Protein AF-A0A2W4T050-F1 (afdb_monomer_lite)

Foldseek 3Di:
DEEEAAACRLVVVQVVCVVPVPDDAFAYEYELYQQAADPPVVPPPQCPPVPVPPDPVVVCVSNDPDQAAPPHPHAYEYEFEFADDDPPPDRDPPVAGHLNRHGLVSRDHHPHQEYDYDHHHSVRLVVDPQNVQQVVVCRVPVYGVVVVVDDDDDDPDPDDD

pLDDT: mean 76.33, std 21.26, range [35.62, 98.38]

Sequence (161 aa):
MHFIGHSLGGIVVHRFLERFPDQPPGRVVFLGTPCVRCRAAQSASRFPLISRMIGRAVAEELLCDRERRWDLDRELGIIAGTQPLGLGRFFAHFEEPSDGTVAVSETRLPGATDHITLPVSHMGMLLAPRVAHETGYFLEHGYFSLHGGRVRPQEPRRAVS

Structure (mmCIF, N/CA/C/O backbone):
data_AF-A0A2W4T050-F1
#
_entry.id   AF-A0A2W4T050-F1
#
loop_
_atom_site.group_PDB
_atom_site.id
_atom_site.type_symbol
_atom_site.label_atom_id
_atom_site.label_alt_id
_atom_site.label_comp_id
_atom_site.label_asym_id
_atom_site.label_entity_id
_atom_site.label_seq_id
_atom_site.pdbx_PDB_ins_code
_atom_site.Cartn_x
_atom_site.Cartn_y
_atom_site.Cartn_z
_atom_site.occupancy
_atom_site.B_iso_or_equiv
_atom_site.auth_seq_id
_atom_site.auth_comp_id
_atom_site.auth_asym_id
_atom_site.auth_atom_id
_atom_site.pdbx_PDB_model_num
ATOM 1 N N . MET A 1 1 ? -15.528 5.158 6.795 1.00 93.44 1 MET A N 1
ATOM 2 C CA . MET A 1 1 ? -14.967 5.684 5.534 1.00 93.44 1 MET A CA 1
ATOM 3 C C . MET A 1 1 ? -13.748 4.860 5.159 1.00 93.44 1 MET A C 1
ATOM 5 O O . MET A 1 1 ? -12.865 4.692 5.990 1.00 93.44 1 MET A O 1
ATOM 9 N N . HIS A 1 2 ? -13.713 4.337 3.936 1.00 97.31 2 HIS A N 1
ATOM 10 C CA . HIS A 1 2 ? -12.587 3.550 3.429 1.00 97.31 2 HIS A CA 1
ATOM 11 C C . HIS A 1 2 ? -11.685 4.408 2.545 1.00 97.31 2 HIS A C 1
ATOM 13 O O . HIS A 1 2 ? -12.178 5.305 1.863 1.00 97.31 2 HIS A O 1
ATOM 19 N N . PHE A 1 3 ? -10.387 4.109 2.535 1.00 97.75 3 PHE A N 1
ATOM 20 C CA . PHE A 1 3 ? -9.424 4.775 1.660 1.00 97.75 3 PHE A CA 1
ATOM 21 C C . PHE A 1 3 ? -8.732 3.755 0.771 1.00 97.75 3 PHE A C 1
ATOM 23 O O . PHE A 1 3 ? -8.296 2.705 1.238 1.00 97.75 3 PHE A O 1
ATOM 30 N N . ILE A 1 4 ? -8.601 4.088 -0.507 1.00 97.81 4 ILE A N 1
ATOM 31 C CA . ILE A 1 4 ? -7.837 3.295 -1.462 1.00 97.81 4 ILE A CA 1
ATOM 32 C C . ILE A 1 4 ? -6.797 4.227 -2.067 1.00 97.81 4 ILE A C 1
ATOM 34 O O . ILE A 1 4 ? -7.138 5.256 -2.648 1.00 97.81 4 ILE A O 1
ATOM 38 N N . GLY A 1 5 ? -5.527 3.888 -1.881 1.00 95.75 5 GLY A N 1
ATOM 39 C CA . GLY A 1 5 ? -4.403 4.657 -2.390 1.00 95.75 5 GLY A CA 1
ATOM 40 C C . GLY A 1 5 ? -3.643 3.851 -3.427 1.00 95.75 5 GLY A C 1
ATOM 41 O O . GLY A 1 5 ? -3.021 2.850 -3.088 1.00 95.75 5 GLY A O 1
ATOM 42 N N . HIS A 1 6 ? -3.676 4.287 -4.683 1.00 94.38 6 HIS A N 1
ATOM 43 C CA . HIS A 1 6 ? -2.844 3.712 -5.737 1.00 94.38 6 HIS A CA 1
ATOM 44 C C . HIS A 1 6 ? -1.546 4.499 -5.877 1.00 94.38 6 HIS A C 1
ATOM 46 O O . HIS A 1 6 ? -1.572 5.734 -5.882 1.00 94.38 6 HIS A O 1
ATOM 52 N N . SER A 1 7 ? -0.420 3.789 -5.989 1.00 87.38 7 SER A N 1
ATOM 53 C CA . SER A 1 7 ? 0.901 4.393 -6.137 1.00 87.38 7 SER A CA 1
ATOM 54 C C . SER A 1 7 ? 1.130 5.451 -5.046 1.00 87.38 7 SER A C 1
ATOM 56 O O . SER A 1 7 ? 0.950 5.206 -3.856 1.00 87.38 7 SER A O 1
ATOM 58 N N . LEU A 1 8 ? 1.457 6.677 -5.428 1.00 85.75 8 LEU A N 1
ATOM 59 C CA . LEU A 1 8 ? 1.659 7.800 -4.514 1.00 85.75 8 LEU A CA 1
ATOM 60 C C . LEU A 1 8 ? 0.411 8.225 -3.742 1.00 85.75 8 LEU A C 1
ATOM 62 O O . LEU A 1 8 ? 0.536 8.808 -2.665 1.00 85.75 8 LEU A O 1
ATOM 66 N N . GLY A 1 9 ? -0.782 7.905 -4.244 1.00 87.38 9 GLY A N 1
ATOM 67 C CA . GLY A 1 9 ? -2.032 8.134 -3.528 1.00 87.38 9 GLY A CA 1
ATOM 68 C C . GLY A 1 9 ? -2.043 7.445 -2.163 1.00 87.38 9 GLY A C 1
ATOM 69 O O . GLY A 1 9 ? -2.593 7.997 -1.215 1.00 87.38 9 GLY A O 1
ATOM 70 N N . GLY A 1 10 ? -1.364 6.300 -2.012 1.00 90.75 10 GLY A N 1
ATOM 71 C CA . GLY A 1 10 ? -1.208 5.653 -0.708 1.00 90.75 10 GLY A CA 1
ATOM 72 C C . GLY A 1 10 ? -0.383 6.476 0.281 1.00 90.75 10 GLY A C 1
ATOM 73 O O . GLY A 1 10 ? -0.743 6.575 1.451 1.00 90.75 10 GLY A O 1
ATOM 74 N N . ILE A 1 11 ? 0.665 7.159 -0.185 1.00 86.12 11 ILE A N 1
ATOM 75 C CA . ILE A 1 11 ? 1.461 8.062 0.660 1.00 86.12 11 ILE A CA 1
ATOM 76 C C . ILE A 1 11 ? 0.637 9.281 1.076 1.00 86.12 11 ILE A C 1
ATOM 78 O O . ILE A 1 11 ? 0.670 9.670 2.242 1.00 86.12 11 ILE A O 1
ATOM 82 N N . VAL A 1 12 ? -0.146 9.847 0.154 1.00 87.00 12 VAL A N 1
ATOM 83 C CA . VAL A 1 12 ? -1.058 10.960 0.459 1.00 87.00 12 VAL A CA 1
ATOM 84 C C . VAL A 1 12 ? -2.093 10.545 1.505 1.00 87.00 12 VAL A C 1
ATOM 86 O O . VAL A 1 12 ? -2.275 11.260 2.487 1.00 87.00 12 VAL A O 1
ATOM 89 N N . VAL A 1 13 ? -2.718 9.373 1.345 1.00 92.62 13 VAL A N 1
ATOM 90 C CA . VAL A 1 13 ? -3.664 8.813 2.324 1.00 92.62 13 VAL A CA 1
ATOM 91 C C . VAL A 1 13 ? -2.993 8.602 3.679 1.00 92.62 13 VAL A C 1
ATOM 93 O O . VAL A 1 13 ? -3.564 8.984 4.696 1.00 92.62 13 VAL A O 1
ATOM 96 N N . HIS A 1 14 ? -1.780 8.045 3.707 1.00 90.62 14 HIS A N 1
ATOM 97 C CA . HIS A 1 14 ? -1.048 7.840 4.954 1.00 90.62 14 HIS A CA 1
ATOM 98 C C . HIS A 1 14 ? -0.838 9.169 5.695 1.00 90.62 14 HIS A C 1
ATOM 100 O O . HIS A 1 14 ? -1.233 9.291 6.851 1.00 90.62 14 HIS A O 1
ATOM 106 N N . ARG A 1 15 ? -0.329 10.204 5.009 1.00 86.94 15 ARG A N 1
ATOM 107 C CA . ARG A 1 15 ? -0.106 11.532 5.612 1.00 86.94 15 ARG A CA 1
ATOM 108 C C . ARG A 1 15 ? -1.386 12.241 6.012 1.00 86.94 15 ARG A C 1
ATOM 110 O O . ARG A 1 15 ? -1.405 12.949 7.016 1.00 86.94 15 ARG A O 1
ATOM 117 N N . PHE A 1 16 ? -2.443 12.073 5.229 1.00 91.44 16 PHE A N 1
ATOM 118 C CA . PHE A 1 16 ? -3.753 12.603 5.569 1.00 91.44 16 PHE A CA 1
ATOM 119 C C . PHE A 1 16 ? -4.245 12.015 6.896 1.00 91.44 16 PHE A C 1
ATOM 121 O O . PHE A 1 16 ? -4.643 12.765 7.781 1.00 91.44 16 PHE A O 1
ATOM 128 N N . LEU A 1 17 ? -4.143 10.697 7.069 1.00 92.81 17 LEU A N 1
ATOM 129 C CA . LEU A 1 17 ? -4.591 10.021 8.285 1.00 92.81 17 LEU A CA 1
ATOM 130 C C . LEU A 1 17 ? -3.687 10.290 9.495 1.00 92.81 17 LEU A C 1
ATOM 132 O O . LEU A 1 17 ? -4.199 10.410 10.601 1.00 92.81 17 LEU A O 1
ATOM 136 N N . GLU A 1 18 ? -2.375 10.453 9.299 1.00 89.56 18 GLU A N 1
ATOM 137 C CA . GLU A 1 18 ? -1.465 10.904 10.365 1.00 89.56 18 GLU A CA 1
ATOM 138 C C . GLU A 1 18 ? -1.806 12.320 10.852 1.00 89.56 18 GLU A C 1
ATOM 140 O O . GLU A 1 18 ? -1.738 12.609 12.044 1.00 89.56 18 GLU A O 1
ATOM 145 N N . ARG A 1 19 ? -2.151 13.228 9.929 1.00 90.75 19 ARG A N 1
ATOM 146 C CA . ARG A 1 19 ? -2.431 14.634 10.256 1.00 90.75 19 ARG A CA 1
ATOM 147 C C . ARG A 1 19 ? -3.835 14.849 10.814 1.00 90.75 19 ARG A C 1
ATOM 149 O O . ARG A 1 19 ? -4.035 15.777 11.592 1.00 90.75 19 ARG A O 1
ATOM 156 N N . PHE A 1 20 ? -4.793 14.028 10.401 1.00 92.44 20 PHE A N 1
ATOM 157 C CA . PHE A 1 20 ? -6.196 14.149 10.782 1.00 92.44 20 PHE A CA 1
ATOM 158 C C . PHE A 1 20 ? -6.704 12.822 11.364 1.00 92.44 20 PHE A C 1
ATOM 160 O O . PHE A 1 20 ? -7.501 12.150 10.709 1.00 92.44 20 PHE A O 1
ATOM 167 N N . PRO A 1 21 ? -6.264 12.430 12.575 1.00 88.81 21 PRO A N 1
ATOM 168 C CA . PRO A 1 21 ? -6.546 11.107 13.142 1.00 88.81 21 PRO A CA 1
ATOM 169 C C . PRO A 1 21 ? -8.042 10.836 13.372 1.00 88.81 21 PRO A C 1
ATOM 171 O O . PRO A 1 21 ? -8.473 9.690 13.269 1.00 88.81 21 PRO A O 1
ATOM 174 N N . ASP A 1 22 ? -8.852 11.879 13.576 1.00 91.94 22 ASP A N 1
ATOM 175 C CA . ASP A 1 22 ? -10.291 11.784 13.870 1.00 91.94 22 ASP A CA 1
ATOM 176 C C . ASP A 1 22 ? -11.174 11.486 12.635 1.00 91.94 22 ASP A C 1
ATOM 178 O O . ASP A 1 22 ? -12.330 11.909 12.552 1.00 91.94 22 ASP A O 1
ATOM 182 N N . GLN A 1 23 ? -10.651 10.771 11.633 1.00 94.38 23 GLN A N 1
ATOM 183 C CA . GLN A 1 23 ? -11.469 10.332 10.500 1.00 94.38 23 GLN A CA 1
ATOM 184 C C . GLN A 1 23 ? -12.466 9.245 10.920 1.00 94.38 23 GLN A C 1
ATOM 186 O O . GLN A 1 23 ? -12.126 8.385 11.736 1.00 94.38 23 GLN A O 1
ATOM 191 N N . PRO A 1 24 ? -13.654 9.174 10.283 1.00 94.12 24 PRO A N 1
ATOM 192 C CA . PRO A 1 24 ? -14.592 8.084 10.513 1.00 94.12 24 PRO A CA 1
ATOM 193 C C . PRO A 1 24 ? -13.921 6.706 10.381 1.00 94.12 24 PRO A C 1
ATOM 195 O O . PRO A 1 24 ? -13.051 6.526 9.510 1.00 94.12 24 PRO A O 1
ATOM 198 N N . PRO A 1 25 ? -14.350 5.711 11.179 1.00 92.50 25 PRO A N 1
ATOM 199 C CA . PRO A 1 25 ? -13.739 4.389 11.187 1.00 92.50 25 PRO A CA 1
ATOM 200 C C . PRO A 1 25 ? -13.834 3.727 9.812 1.00 92.50 25 PRO A C 1
ATOM 202 O O . PRO A 1 25 ? -14.770 3.969 9.041 1.00 92.50 25 PRO A O 1
ATOM 205 N N . GLY A 1 26 ? -12.853 2.894 9.490 1.00 95.19 26 GLY A N 1
ATOM 206 C CA . GLY A 1 26 ? -12.799 2.144 8.244 1.00 95.19 26 GLY A CA 1
ATOM 207 C C . GLY A 1 26 ? -11.389 1.673 7.918 1.00 95.19 26 GLY A C 1
ATOM 208 O O . GLY A 1 26 ? -10.444 1.909 8.667 1.00 95.19 26 GLY A O 1
ATOM 209 N N . ARG A 1 27 ? -11.275 0.992 6.782 1.00 97.75 27 ARG A N 1
ATOM 210 C CA . ARG A 1 27 ? -10.060 0.291 6.349 1.00 97.75 27 ARG A CA 1
ATOM 211 C C . ARG A 1 27 ? -9.365 0.990 5.196 1.00 97.75 27 ARG A C 1
ATOM 213 O O . ARG A 1 27 ? -9.999 1.731 4.439 1.00 97.75 27 ARG A O 1
ATOM 220 N N . VAL A 1 28 ? -8.072 0.724 5.065 1.00 98.25 28 VAL A N 1
ATOM 221 C CA . VAL A 1 28 ? -7.220 1.302 4.028 1.00 98.25 28 VAL A CA 1
ATOM 222 C C . VAL A 1 28 ? -6.646 0.197 3.157 1.00 98.25 28 VAL A C 1
ATOM 224 O O . VAL A 1 28 ? -6.217 -0.834 3.665 1.00 98.25 28 VAL A O 1
ATOM 227 N N . VAL A 1 29 ? -6.628 0.417 1.843 1.00 98.38 29 VAL A N 1
ATOM 228 C CA . VAL A 1 29 ? -5.948 -0.467 0.894 1.00 98.38 29 VAL A CA 1
ATOM 229 C C . VAL A 1 29 ? -4.956 0.329 0.058 1.00 98.38 29 VAL A C 1
ATOM 231 O O . VAL A 1 29 ? -5.303 1.348 -0.540 1.00 98.38 29 VAL A O 1
ATOM 234 N N . PHE A 1 30 ? -3.718 -0.149 -0.003 1.00 97.62 30 PHE A N 1
ATOM 235 C CA . PHE A 1 30 ? -2.673 0.374 -0.875 1.00 97.62 30 PHE A CA 1
ATOM 236 C C . PHE A 1 30 ? -2.453 -0.539 -2.076 1.00 97.62 30 PHE A C 1
ATOM 238 O O . PHE A 1 30 ? -2.314 -1.750 -1.927 1.00 97.62 30 PHE A O 1
ATOM 245 N N . LEU A 1 31 ? -2.393 0.059 -3.265 1.00 97.00 31 LEU A N 1
ATOM 246 C CA . LEU A 1 31 ? -2.199 -0.629 -4.539 1.00 97.00 31 LEU A CA 1
ATOM 247 C C . LEU A 1 31 ? -0.876 -0.168 -5.152 1.00 97.00 31 LEU A C 1
ATOM 249 O O . LEU A 1 31 ? -0.788 0.953 -5.654 1.00 97.00 31 LEU A O 1
ATOM 253 N N . GLY A 1 32 ? 0.163 -1.000 -5.073 1.00 89.19 32 GLY A N 1
ATOM 254 C CA . GLY A 1 32 ? 1.485 -0.668 -5.621 1.00 89.19 32 GLY A CA 1
ATOM 255 C C . GLY A 1 32 ? 2.104 0.600 -5.017 1.00 89.19 32 GLY A C 1
ATOM 256 O O . GLY A 1 32 ? 2.845 1.308 -5.691 1.00 89.19 32 GLY A O 1
ATOM 257 N N . THR A 1 33 ? 1.766 0.940 -3.771 1.00 89.56 33 THR A N 1
ATOM 258 C CA . THR A 1 33 ? 2.298 2.128 -3.087 1.00 89.56 33 THR A CA 1
ATOM 259 C C . THR A 1 33 ? 3.753 1.892 -2.671 1.00 89.56 33 THR A C 1
ATOM 261 O O . THR A 1 33 ? 4.012 0.901 -1.992 1.00 89.56 33 THR A O 1
ATOM 264 N N . PRO A 1 34 ? 4.705 2.787 -2.996 1.00 84.06 34 PRO A N 1
ATOM 265 C CA . PRO A 1 34 ? 6.092 2.679 -2.535 1.00 84.06 34 PRO A CA 1
ATOM 266 C C . PRO A 1 34 ? 6.215 3.105 -1.057 1.00 84.06 34 PRO A C 1
ATOM 268 O O . PRO A 1 34 ? 6.498 4.260 -0.728 1.00 84.06 34 PRO A O 1
ATOM 271 N N . CYS A 1 35 ? 5.942 2.165 -0.155 1.00 75.56 35 CYS A N 1
ATOM 272 C CA . CYS A 1 35 ? 5.847 2.351 1.290 1.00 75.56 35 CYS A CA 1
ATOM 273 C C . CYS A 1 35 ? 7.204 2.425 1.996 1.00 75.56 35 CYS A C 1
ATOM 275 O O . CYS A 1 35 ? 7.429 3.348 2.785 1.00 75.56 35 CYS A O 1
ATOM 277 N N . VAL A 1 36 ? 8.110 1.489 1.713 1.00 65.44 36 VAL A N 1
ATOM 278 C CA . VAL A 1 36 ? 9.466 1.488 2.266 1.00 65.44 36 VAL A CA 1
ATOM 279 C C . VAL A 1 36 ? 10.347 2.437 1.472 1.00 65.44 36 VAL A C 1
ATOM 281 O O . VAL A 1 36 ? 10.180 2.681 0.279 1.00 65.44 36 VAL A O 1
ATOM 284 N N . ARG A 1 37 ? 11.280 3.022 2.211 1.00 57.53 37 ARG A N 1
ATOM 285 C CA . ARG A 1 37 ? 12.347 3.878 1.734 1.00 57.53 37 ARG A CA 1
ATOM 286 C C . ARG A 1 37 ? 12.914 3.419 0.387 1.00 57.53 37 ARG A C 1
ATOM 288 O O . ARG A 1 37 ? 13.419 2.311 0.236 1.00 57.53 37 ARG A O 1
ATOM 295 N N . CYS A 1 38 ? 12.922 4.356 -0.550 1.00 45.84 38 CYS A N 1
ATOM 296 C CA . CYS A 1 38 ? 13.695 4.285 -1.771 1.00 45.84 38 CYS A CA 1
ATOM 297 C C . CYS A 1 38 ? 15.185 4.220 -1.376 1.00 45.84 38 CYS A C 1
ATOM 299 O O . CYS A 1 38 ? 15.762 5.226 -0.960 1.00 45.84 38 CYS A O 1
ATOM 301 N N . ARG A 1 39 ? 15.859 3.066 -1.511 1.00 41.09 39 ARG A N 1
ATOM 302 C CA . ARG A 1 39 ? 17.344 3.016 -1.452 1.00 41.09 39 ARG A CA 1
ATOM 303 C C . ARG A 1 39 ? 17.987 3.940 -2.509 1.00 41.09 39 ARG A C 1
ATOM 305 O O . ARG A 1 39 ? 19.169 4.261 -2.440 1.00 41.09 39 ARG A O 1
ATOM 312 N N . ALA A 1 40 ? 17.184 4.434 -3.451 1.00 39.31 40 ALA A N 1
ATOM 313 C CA . ALA A 1 40 ? 17.516 5.351 -4.524 1.00 39.31 40 ALA A CA 1
ATOM 314 C C . ALA A 1 40 ? 17.332 6.859 -4.205 1.00 39.31 40 ALA A C 1
ATOM 316 O O . ALA A 1 40 ? 17.082 7.642 -5.114 1.00 39.31 40 ALA A O 1
ATOM 317 N N . ALA A 1 41 ? 17.667 7.317 -2.992 1.00 40.81 41 ALA A N 1
ATOM 318 C CA . ALA A 1 41 ? 18.443 8.570 -2.906 1.00 40.81 41 ALA A CA 1
ATOM 319 C C . ALA A 1 41 ? 19.840 8.411 -3.566 1.00 40.81 41 ALA A C 1
ATOM 321 O O . ALA A 1 41 ? 20.494 9.397 -3.884 1.00 40.81 41 ALA A O 1
ATOM 322 N N . GLN A 1 42 ? 20.262 7.174 -3.875 1.00 45.03 42 GLN A N 1
ATOM 323 C CA . GLN A 1 42 ? 21.370 6.877 -4.795 1.00 45.03 42 GLN A CA 1
ATOM 324 C C . GLN A 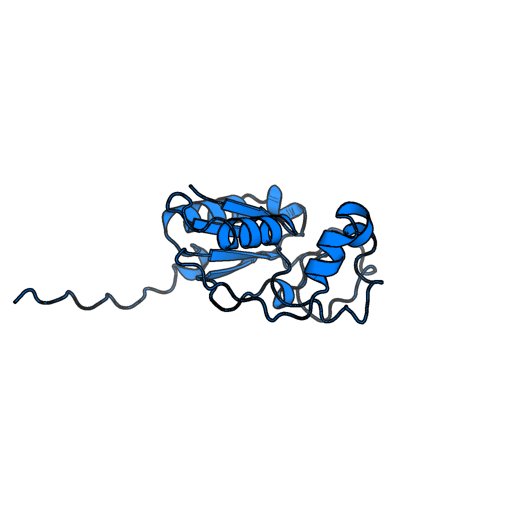1 42 ? 20.978 6.836 -6.289 1.00 45.03 42 GLN A C 1
ATOM 326 O O . GLN A 1 42 ? 21.853 6.729 -7.142 1.00 45.03 42 GLN A O 1
ATOM 331 N N . SER A 1 43 ? 19.691 6.917 -6.653 1.00 40.16 43 SER A N 1
ATOM 332 C CA . SER A 1 43 ? 19.242 6.827 -8.051 1.00 40.16 43 SER A CA 1
ATOM 333 C C . SER A 1 43 ? 17.987 7.675 -8.276 1.00 40.16 43 SER A C 1
ATOM 335 O O . SER A 1 43 ? 16.948 7.190 -8.717 1.00 40.16 43 SER A O 1
ATOM 337 N N . ALA A 1 44 ? 18.111 8.991 -8.082 1.00 42.94 44 ALA A N 1
ATOM 338 C CA . ALA A 1 44 ? 17.180 9.974 -8.656 1.00 42.94 44 ALA A CA 1
ATOM 339 C C . ALA A 1 44 ? 16.990 9.800 -10.191 1.00 42.94 44 ALA A C 1
ATOM 341 O O . ALA A 1 44 ? 16.094 10.388 -10.789 1.00 42.94 44 ALA A O 1
ATOM 342 N N . SER A 1 45 ? 17.805 8.943 -10.819 1.00 44.84 45 SER A N 1
ATOM 343 C CA . SER A 1 45 ? 17.712 8.444 -12.190 1.00 44.84 45 SER A CA 1
ATOM 344 C C . SER A 1 45 ? 16.685 7.325 -12.449 1.00 44.84 45 SER A C 1
ATOM 346 O O . SER A 1 45 ? 16.412 7.067 -13.618 1.00 44.84 45 SER A O 1
ATOM 348 N N . ARG A 1 46 ? 16.096 6.657 -11.441 1.00 45.44 46 ARG A N 1
ATOM 349 C CA . ARG A 1 46 ? 15.170 5.517 -11.668 1.00 45.44 46 ARG A CA 1
ATOM 350 C C . ARG A 1 46 ? 13.702 5.894 -11.861 1.00 45.44 46 ARG A C 1
ATOM 352 O O . ARG A 1 46 ? 12.974 5.129 -12.482 1.00 45.44 46 ARG A O 1
ATOM 359 N N . PHE A 1 47 ? 13.276 7.080 -11.421 1.00 52.50 47 PHE A N 1
ATOM 360 C CA . PHE A 1 47 ? 11.893 7.536 -11.603 1.00 52.50 47 PHE A CA 1
ATOM 361 C C . PHE A 1 47 ? 11.765 8.988 -12.098 1.00 52.50 47 PHE A C 1
ATOM 363 O O . PHE A 1 47 ? 11.094 9.810 -11.468 1.00 52.50 47 PHE A O 1
ATOM 370 N N . PRO A 1 48 ? 12.366 9.338 -13.250 1.00 48.50 48 PRO A N 1
ATOM 371 C CA . PRO A 1 48 ? 12.287 10.692 -13.801 1.00 48.50 48 PRO A CA 1
ATOM 372 C C . PRO A 1 48 ? 10.847 11.148 -14.091 1.00 48.50 48 PRO A C 1
ATOM 374 O O . PRO A 1 48 ? 10.562 12.342 -14.024 1.00 48.50 48 PRO A O 1
ATOM 377 N N . LEU A 1 49 ? 9.922 10.219 -14.360 1.00 46.78 49 LEU A N 1
ATOM 378 C CA . LEU A 1 49 ? 8.508 10.536 -14.582 1.00 46.78 49 LEU A CA 1
ATOM 379 C C . LEU A 1 49 ? 7.793 10.943 -13.278 1.00 46.78 49 LEU A C 1
ATOM 381 O O . LEU A 1 49 ? 7.087 11.944 -13.252 1.00 46.78 49 LEU A O 1
ATOM 385 N N . ILE A 1 50 ? 8.056 10.228 -12.180 1.00 50.91 50 ILE A N 1
ATOM 386 C CA . ILE A 1 50 ? 7.520 10.484 -10.829 1.00 50.91 50 ILE A CA 1
ATOM 387 C C . ILE A 1 50 ? 8.032 11.839 -10.326 1.00 50.91 50 ILE A C 1
ATOM 389 O O . ILE A 1 50 ? 7.235 12.728 -10.045 1.00 50.91 50 ILE A O 1
ATOM 393 N N . SER A 1 51 ? 9.346 12.086 -10.346 1.00 52.03 51 SER A N 1
ATOM 394 C CA . SER A 1 51 ? 9.913 13.383 -9.929 1.00 52.03 51 SER A CA 1
ATOM 395 C C . SER A 1 51 ? 9.369 14.577 -10.726 1.00 52.03 51 SER A C 1
ATOM 397 O O . SER A 1 51 ? 9.285 15.687 -10.203 1.00 52.03 51 SER A O 1
ATOM 399 N N . ARG A 1 52 ? 8.973 14.362 -11.988 1.00 49.50 52 ARG A N 1
ATOM 400 C CA . ARG A 1 52 ? 8.413 15.403 -12.860 1.00 49.50 52 ARG A CA 1
ATOM 401 C C . ARG A 1 52 ? 6.909 15.629 -12.654 1.00 49.50 52 ARG A C 1
ATOM 403 O O . ARG A 1 52 ? 6.432 16.710 -12.982 1.00 49.50 52 ARG A 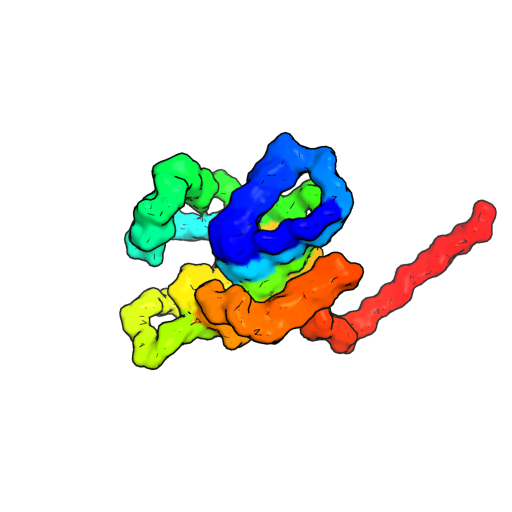O 1
ATOM 410 N N . MET A 1 53 ? 6.174 14.660 -12.102 1.00 48.00 53 MET A N 1
ATOM 411 C CA . MET A 1 53 ? 4.716 14.741 -11.918 1.00 48.00 53 MET A CA 1
ATOM 412 C C . MET A 1 53 ? 4.273 15.280 -10.550 1.00 48.00 53 MET A C 1
ATOM 414 O O . MET A 1 53 ? 3.169 15.803 -10.451 1.00 48.00 53 MET A O 1
ATOM 418 N N . ILE A 1 54 ? 5.092 15.173 -9.499 1.00 59.56 54 ILE A N 1
ATOM 419 C CA . ILE A 1 54 ? 4.603 15.322 -8.109 1.00 59.56 54 ILE A CA 1
ATOM 420 C C . ILE A 1 54 ? 5.113 16.599 -7.424 1.00 59.56 54 ILE A C 1
ATOM 422 O O . ILE A 1 54 ? 4.720 16.925 -6.306 1.00 59.56 54 ILE A O 1
ATOM 426 N N . GLY A 1 55 ? 5.971 17.361 -8.105 1.00 52.91 55 GLY A N 1
ATOM 427 C CA . GLY A 1 55 ? 6.591 18.560 -7.550 1.00 52.91 55 GLY A CA 1
ATOM 428 C C . GLY A 1 55 ? 7.673 18.250 -6.508 1.00 52.91 55 GLY A C 1
ATOM 429 O O . GLY A 1 55 ? 7.738 17.165 -5.927 1.00 52.91 55 GLY A O 1
ATOM 430 N N . ARG A 1 56 ? 8.563 19.224 -6.278 1.00 56.59 56 ARG A N 1
ATOM 431 C CA . ARG A 1 56 ? 9.751 19.050 -5.421 1.00 56.59 56 ARG A CA 1
ATOM 432 C C . ARG A 1 56 ? 9.418 18.643 -3.985 1.00 56.59 56 ARG A C 1
ATOM 434 O O . ARG A 1 56 ? 10.103 17.787 -3.449 1.00 56.59 56 ARG A O 1
ATOM 441 N N . ALA A 1 57 ? 8.347 19.178 -3.404 1.00 57.25 57 ALA A N 1
ATOM 442 C CA . ALA A 1 57 ? 7.986 18.914 -2.011 1.00 57.25 57 ALA A CA 1
ATOM 443 C C . ALA A 1 57 ? 7.605 17.445 -1.751 1.00 57.25 57 ALA A C 1
ATOM 445 O O . ALA A 1 57 ? 7.992 16.869 -0.741 1.00 57.25 57 ALA A O 1
ATOM 446 N N . VAL A 1 58 ? 6.882 16.803 -2.676 1.00 58.69 58 VAL A N 1
ATOM 447 C CA . VAL A 1 58 ? 6.522 15.386 -2.516 1.00 58.69 58 VAL A CA 1
ATOM 448 C C . VAL A 1 58 ? 7.700 14.484 -2.862 1.00 58.69 58 VAL A C 1
ATOM 450 O O . VAL A 1 58 ? 7.885 13.455 -2.220 1.00 58.69 58 VAL A O 1
ATOM 453 N N . ALA A 1 59 ? 8.536 14.886 -3.823 1.00 59.59 59 ALA A N 1
ATOM 454 C CA . ALA A 1 59 ? 9.803 14.209 -4.073 1.00 59.59 59 ALA A CA 1
ATOM 455 C C . ALA A 1 59 ? 10.696 14.232 -2.819 1.00 59.59 59 ALA A C 1
ATOM 457 O O . ALA A 1 59 ? 11.181 13.184 -2.416 1.00 59.59 59 ALA A O 1
ATOM 458 N N . GLU A 1 60 ? 10.851 15.377 -2.152 1.00 59.41 60 GLU A N 1
ATOM 459 C CA . GLU A 1 60 ? 11.610 15.508 -0.900 1.00 59.41 60 GLU A CA 1
ATOM 460 C C . GLU A 1 60 ? 11.034 14.639 0.230 1.00 59.41 6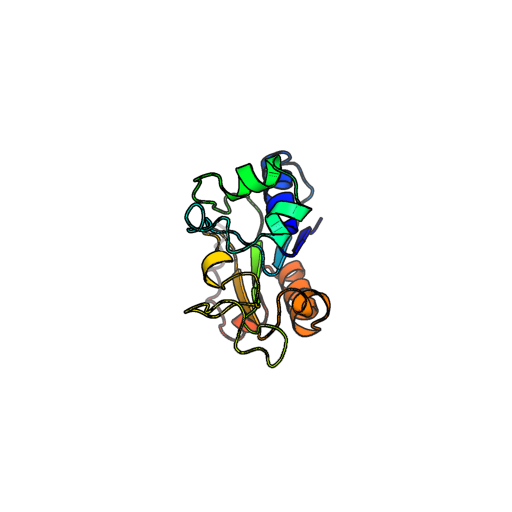0 GLU A C 1
ATOM 462 O O . GLU A 1 60 ? 11.790 13.970 0.929 1.00 59.41 60 GLU A O 1
ATOM 467 N N . GLU A 1 61 ? 9.708 14.542 0.357 1.00 58.81 61 GLU A N 1
ATOM 468 C CA . GLU A 1 61 ? 9.060 13.684 1.361 1.00 58.81 61 GLU A CA 1
ATOM 469 C C . GLU A 1 61 ? 9.219 12.177 1.062 1.00 58.81 61 GLU A C 1
ATOM 471 O O . GLU A 1 61 ? 9.341 11.344 1.968 1.00 58.81 61 GLU A O 1
ATOM 476 N N . LEU A 1 62 ? 9.229 11.797 -0.220 1.00 57.28 62 LEU A N 1
ATOM 477 C CA . LEU A 1 62 ? 9.511 10.426 -0.663 1.00 57.28 62 LEU A CA 1
ATOM 478 C C . LEU A 1 62 ? 10.989 10.062 -0.482 1.00 57.28 62 LEU A C 1
ATOM 480 O O . LEU A 1 62 ? 11.287 8.901 -0.196 1.00 57.28 62 LEU A O 1
ATOM 484 N N . LEU A 1 63 ? 11.878 11.047 -0.642 1.00 53.84 63 LEU A N 1
ATOM 485 C CA . LEU A 1 63 ? 13.329 10.955 -0.471 1.00 53.84 63 LEU A CA 1
ATOM 486 C C . LEU A 1 63 ? 13.769 11.083 0.994 1.00 53.84 63 LEU A C 1
ATOM 488 O O . LEU A 1 63 ? 14.926 10.794 1.304 1.00 53.84 63 LEU A O 1
ATOM 492 N N . CYS A 1 64 ? 12.871 11.501 1.890 1.00 51.19 64 CYS A N 1
ATOM 493 C CA . CYS A 1 64 ? 13.173 11.654 3.303 1.00 51.19 64 CYS A CA 1
ATOM 494 C C . CYS A 1 64 ? 13.522 10.291 3.917 1.00 51.19 64 CYS A C 1
ATOM 496 O O . CYS A 1 64 ? 12.780 9.310 3.803 1.00 51.19 64 CYS A O 1
ATOM 498 N N . ASP A 1 65 ? 14.681 10.247 4.570 1.00 51.81 65 ASP A N 1
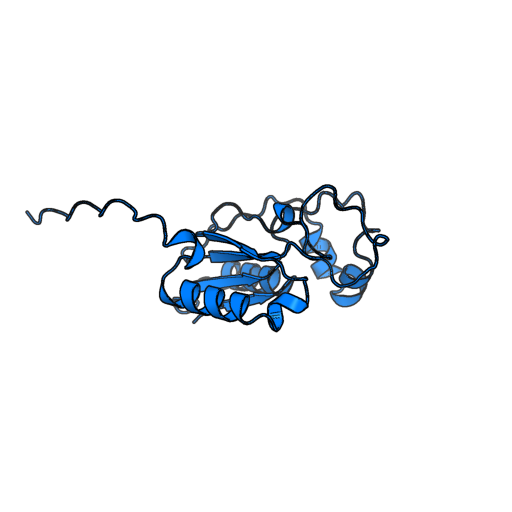ATOM 499 C CA . ASP A 1 65 ? 15.192 9.114 5.328 1.00 51.81 65 ASP A CA 1
ATOM 500 C C . ASP A 1 65 ? 14.345 8.890 6.588 1.00 51.81 65 ASP A C 1
ATOM 502 O O . ASP A 1 65 ? 14.715 9.289 7.692 1.00 51.81 65 ASP A O 1
ATOM 506 N N . ARG A 1 66 ? 13.169 8.285 6.428 1.00 55.78 66 ARG A N 1
ATOM 507 C CA . ARG A 1 66 ? 12.396 7.768 7.555 1.00 55.78 66 ARG A CA 1
ATOM 508 C C . ARG A 1 66 ? 11.943 6.359 7.240 1.00 55.78 66 ARG A C 1
ATOM 510 O O . ARG A 1 66 ? 11.361 6.093 6.186 1.00 55.78 66 ARG A O 1
ATOM 517 N N . GLU A 1 67 ? 12.221 5.454 8.167 1.00 63.84 67 GLU A N 1
ATOM 518 C CA . GLU A 1 67 ? 11.592 4.144 8.189 1.00 63.84 67 GLU A CA 1
ATOM 519 C C . GLU A 1 67 ? 10.092 4.366 8.399 1.00 63.84 67 GLU A C 1
ATOM 521 O O . GLU A 1 67 ? 9.647 4.784 9.467 1.00 63.84 67 GLU A O 1
ATOM 526 N N . ARG A 1 68 ? 9.314 4.210 7.323 1.00 74.56 68 ARG A N 1
ATOM 527 C CA . ARG A 1 68 ? 7.860 4.331 7.392 1.00 74.56 68 ARG A CA 1
ATOM 528 C C . ARG A 1 68 ? 7.306 3.055 8.008 1.00 74.56 68 ARG A C 1
ATOM 530 O O . ARG A 1 68 ? 7.686 1.956 7.609 1.00 74.56 68 ARG A O 1
ATOM 537 N N . ARG A 1 69 ? 6.372 3.222 8.935 1.00 86.69 69 ARG A N 1
ATOM 538 C CA . ARG A 1 69 ? 5.600 2.158 9.566 1.00 86.69 69 ARG A CA 1
ATOM 539 C C . ARG A 1 69 ? 4.135 2.577 9.594 1.00 86.69 69 ARG A C 1
ATOM 541 O O . ARG A 1 69 ? 3.832 3.765 9.603 1.00 86.69 69 ARG A O 1
ATOM 548 N N . TRP A 1 70 ? 3.244 1.601 9.550 1.00 91.69 70 TRP A N 1
ATOM 549 C CA . TRP A 1 70 ? 1.830 1.801 9.801 1.00 91.69 70 TRP A CA 1
ATOM 550 C C . TRP A 1 70 ? 1.555 1.657 11.299 1.00 91.69 70 TRP A C 1
ATOM 552 O O . TRP A 1 70 ? 1.523 0.543 11.819 1.00 91.69 70 TRP A O 1
ATOM 562 N N . ASP A 1 71 ? 1.379 2.789 11.978 1.00 90.81 71 ASP A N 1
ATOM 563 C CA . ASP A 1 71 ? 1.103 2.865 13.424 1.00 90.81 71 ASP A CA 1
ATOM 564 C C . ASP A 1 71 ? -0.282 3.464 13.724 1.00 90.81 71 ASP A C 1
ATOM 566 O O . ASP A 1 71 ? -0.559 3.923 14.830 1.00 90.81 71 ASP A O 1
ATOM 570 N N . LEU A 1 72 ? -1.165 3.477 12.723 1.00 90.88 72 LEU A N 1
ATOM 571 C CA . LEU A 1 72 ? -2.530 3.971 12.859 1.00 90.88 72 LEU A CA 1
ATOM 572 C C . LEU A 1 72 ? -3.452 2.863 13.383 1.00 90.88 72 LEU A C 1
ATOM 574 O O . LEU A 1 72 ? -3.340 1.713 12.958 1.00 90.88 72 LEU A O 1
ATOM 578 N N . ASP A 1 73 ? -4.416 3.225 14.234 1.00 92.25 73 ASP A N 1
ATOM 579 C CA . ASP A 1 73 ? -5.440 2.312 14.770 1.00 92.25 73 ASP A CA 1
ATOM 580 C C . ASP A 1 73 ? -6.533 2.004 13.728 1.00 92.25 73 ASP A C 1
ATOM 582 O O . ASP A 1 73 ? -7.692 2.408 13.822 1.00 92.25 73 ASP A O 1
ATOM 586 N N . ARG A 1 74 ? -6.116 1.395 12.619 1.00 94.12 74 ARG A N 1
ATOM 587 C CA . ARG A 1 74 ? -6.968 0.981 11.501 1.00 94.12 74 ARG A CA 1
ATOM 588 C C . ARG A 1 74 ? -6.240 -0.026 10.637 1.00 94.12 74 ARG A C 1
ATOM 590 O O . ARG A 1 74 ? -5.032 0.056 10.451 1.00 94.12 74 ARG A O 1
ATOM 597 N N . GLU A 1 75 ? -6.988 -0.948 10.053 1.00 97.31 75 GLU A N 1
ATOM 598 C CA . GLU A 1 75 ? -6.402 -2.013 9.246 1.00 97.31 75 GLU A CA 1
ATOM 599 C C . GLU A 1 75 ? -5.907 -1.490 7.889 1.00 97.31 75 GLU A C 1
ATOM 601 O O . GLU A 1 75 ? -6.602 -0.725 7.205 1.00 97.31 75 GLU A O 1
ATOM 606 N N . LEU A 1 76 ? -4.712 -1.944 7.501 1.00 97.75 76 LEU A N 1
ATOM 607 C CA . LEU A 1 76 ? -4.087 -1.657 6.210 1.00 97.75 76 LEU A CA 1
ATOM 608 C C . LEU A 1 76 ? -3.828 -2.947 5.438 1.00 97.75 76 LEU A C 1
ATOM 610 O O . LEU A 1 76 ? -3.061 -3.803 5.880 1.00 97.75 76 LEU A O 1
ATOM 614 N N . GLY A 1 77 ? -4.414 -3.031 4.249 1.00 97.94 77 GLY A N 1
ATOM 615 C CA . GLY A 1 77 ? -4.134 -4.064 3.263 1.00 97.94 77 GLY A CA 1
ATOM 616 C C . GLY A 1 77 ? -3.225 -3.521 2.170 1.00 97.94 77 GLY A C 1
ATOM 617 O O . GLY A 1 77 ? -3.423 -2.408 1.685 1.00 97.94 77 GLY A O 1
ATOM 618 N N . ILE A 1 78 ? -2.239 -4.304 1.747 1.00 97.81 78 ILE A N 1
ATOM 619 C CA . ILE A 1 78 ? -1.337 -3.935 0.654 1.00 97.81 78 ILE A CA 1
ATOM 620 C C . ILE A 1 78 ? -1.419 -4.971 -0.466 1.00 97.81 78 ILE A C 1
ATOM 622 O O . ILE A 1 78 ? -1.229 -6.164 -0.241 1.00 97.81 78 ILE A O 1
ATOM 626 N N . ILE A 1 79 ? -1.654 -4.498 -1.688 1.00 97.38 79 ILE A N 1
ATOM 627 C CA . ILE A 1 79 ? -1.604 -5.298 -2.911 1.00 97.38 79 ILE A CA 1
ATOM 628 C C . ILE A 1 79 ? -0.405 -4.837 -3.740 1.00 97.38 79 ILE A C 1
ATOM 630 O O . ILE A 1 79 ? -0.366 -3.704 -4.224 1.00 97.38 79 ILE A O 1
ATOM 634 N N . ALA A 1 80 ? 0.568 -5.726 -3.918 1.00 94.81 80 ALA A N 1
ATOM 635 C CA . ALA A 1 80 ? 1.749 -5.500 -4.743 1.00 94.81 80 ALA A CA 1
ATOM 636 C C . ALA A 1 80 ? 1.635 -6.223 -6.091 1.00 94.81 80 ALA A C 1
ATOM 638 O O . ALA A 1 80 ? 1.073 -7.314 -6.179 1.00 94.81 80 ALA A O 1
ATOM 639 N N . GLY A 1 81 ? 2.175 -5.630 -7.151 1.00 91.38 81 GLY A N 1
ATOM 640 C CA . GLY A 1 81 ? 2.147 -6.208 -8.493 1.00 91.38 81 GLY A CA 1
ATOM 641 C C . GLY A 1 81 ? 3.477 -6.863 -8.826 1.00 91.38 81 GLY A C 1
ATOM 642 O O . GLY A 1 81 ? 4.516 -6.477 -8.293 1.00 91.38 81 GLY A O 1
ATOM 643 N N . THR A 1 82 ? 3.444 -7.872 -9.689 1.00 88.75 82 THR A N 1
ATOM 644 C CA . THR A 1 82 ? 4.631 -8.672 -10.036 1.00 88.75 82 THR A CA 1
ATOM 645 C C . THR A 1 82 ? 4.881 -8.793 -11.535 1.00 88.75 82 THR A C 1
ATOM 647 O O . THR A 1 82 ? 5.774 -9.538 -11.937 1.00 88.75 82 THR A 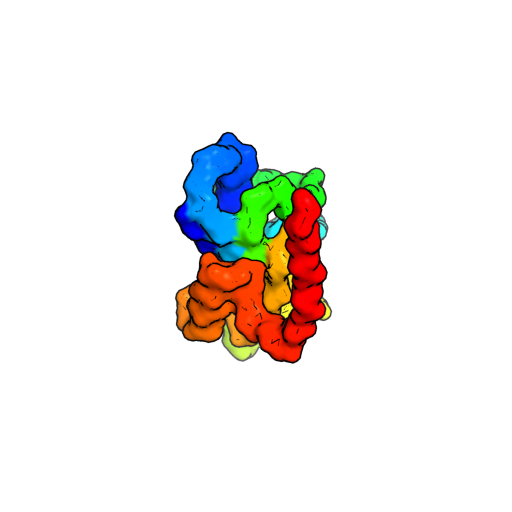O 1
ATOM 650 N N . GLN A 1 83 ? 4.100 -8.101 -12.372 1.00 85.25 83 GLN A N 1
ATOM 651 C CA . GLN A 1 83 ? 4.226 -8.194 -13.825 1.00 85.25 83 GLN A CA 1
ATOM 652 C C . GLN A 1 83 ? 4.403 -6.819 -14.477 1.00 85.25 83 GLN A C 1
ATOM 654 O O . GLN A 1 83 ? 3.431 -6.077 -14.564 1.00 85.25 83 GLN A O 1
ATOM 659 N N . PRO A 1 84 ? 5.582 -6.469 -15.015 1.00 76.69 84 PRO A N 1
ATOM 660 C CA . PRO A 1 84 ? 5.716 -5.293 -15.872 1.00 76.69 84 PRO A CA 1
ATOM 661 C C . PRO A 1 84 ? 4.892 -5.452 -17.166 1.00 76.69 84 PRO A C 1
ATOM 663 O O . PRO A 1 84 ? 4.696 -6.561 -17.665 1.00 76.69 84 PRO A O 1
ATOM 666 N N . LEU A 1 85 ? 4.394 -4.347 -17.732 1.00 68.50 85 LEU A N 1
ATOM 667 C CA . LEU A 1 85 ? 3.580 -4.376 -18.954 1.00 68.50 85 LEU A CA 1
ATOM 668 C C . LEU A 1 85 ? 4.452 -4.547 -20.221 1.00 68.50 85 LEU A C 1
ATOM 670 O O . LEU A 1 85 ? 5.284 -3.692 -20.513 1.00 68.50 85 LEU A O 1
ATOM 674 N N . GLY A 1 86 ? 4.178 -5.586 -21.023 1.00 52.78 86 GLY A N 1
ATOM 675 C CA . GLY A 1 86 ? 4.623 -5.709 -22.422 1.00 52.78 86 GLY A CA 1
ATOM 676 C C . GLY A 1 86 ? 6.003 -6.344 -22.653 1.00 52.78 86 GLY A C 1
ATOM 677 O O . GLY A 1 86 ? 6.861 -6.358 -21.781 1.00 52.78 86 GLY A O 1
ATOM 678 N N . LEU A 1 87 ? 6.203 -6.867 -23.870 1.00 41.94 87 LEU A N 1
ATOM 679 C CA . LEU A 1 87 ? 7.355 -7.625 -24.409 1.00 41.94 87 LEU A CA 1
ATOM 680 C C . LEU A 1 87 ? 8.705 -6.858 -24.442 1.00 41.94 87 LEU A C 1
ATOM 682 O O . LEU A 1 87 ? 9.546 -7.086 -25.307 1.00 41.94 87 LEU A O 1
ATOM 686 N N . GLY A 1 88 ? 8.925 -5.917 -23.528 1.00 40.56 88 GLY A N 1
ATOM 687 C CA . GLY A 1 88 ? 10.118 -5.089 -23.433 1.00 40.56 88 GLY A CA 1
ATOM 688 C C . GLY A 1 88 ? 11.019 -5.569 -22.309 1.00 40.56 88 GLY A C 1
ATOM 689 O O . GLY A 1 88 ? 10.980 -5.045 -21.203 1.00 40.56 88 GLY A O 1
ATOM 690 N N . ARG A 1 89 ? 11.895 -6.523 -22.619 1.00 41.78 89 ARG A N 1
ATOM 691 C CA . ARG A 1 89 ? 12.986 -7.030 -21.767 1.00 41.78 89 ARG A CA 1
ATOM 692 C C . ARG A 1 89 ? 14.060 -5.965 -21.425 1.00 41.78 89 ARG A C 1
ATOM 694 O O . ARG A 1 89 ? 15.209 -6.322 -21.195 1.00 41.78 89 ARG A O 1
ATOM 701 N N . PHE A 1 90 ? 13.724 -4.670 -21.457 1.00 47.69 90 PHE A N 1
ATOM 702 C CA . PHE A 1 90 ? 14.688 -3.585 -21.673 1.00 47.69 90 PHE A CA 1
ATOM 703 C C . PHE A 1 90 ? 14.576 -2.348 -20.777 1.00 47.69 90 PHE A C 1
ATOM 705 O O . PHE A 1 90 ? 15.454 -1.495 -20.866 1.00 47.69 90 PHE A O 1
ATOM 712 N N . PHE A 1 91 ? 13.600 -2.237 -19.874 1.00 44.16 91 PHE A N 1
ATOM 713 C CA . PHE A 1 91 ? 13.557 -1.089 -18.962 1.00 44.16 91 PHE A CA 1
ATOM 714 C C . PHE A 1 91 ? 13.441 -1.548 -17.509 1.00 44.16 91 PHE A C 1
ATOM 716 O O . PHE A 1 91 ? 12.442 -2.128 -17.108 1.00 44.16 91 PHE A O 1
ATOM 723 N N . ALA A 1 92 ? 14.521 -1.284 -16.765 1.00 46.91 92 ALA A N 1
ATOM 724 C CA . ALA A 1 92 ? 14.788 -1.649 -15.374 1.00 46.91 92 ALA A CA 1
ATOM 725 C C . ALA A 1 92 ? 14.918 -3.164 -15.111 1.00 46.91 92 ALA A C 1
ATOM 727 O O . ALA A 1 92 ? 13.940 -3.883 -14.935 1.00 46.91 92 ALA A O 1
ATOM 728 N N . HIS A 1 93 ? 16.163 -3.648 -15.020 1.00 49.50 93 HIS A N 1
ATOM 729 C CA . HIS A 1 93 ? 16.459 -4.891 -14.302 1.00 49.50 93 HIS A CA 1
ATOM 730 C C . HIS A 1 93 ? 16.127 -4.666 -12.821 1.00 49.50 93 HIS A C 1
ATOM 732 O O . HIS A 1 93 ? 16.956 -4.190 -12.046 1.00 49.50 93 HIS A O 1
ATOM 738 N N . PHE A 1 94 ? 14.885 -4.946 -12.440 1.00 54.28 94 PHE A N 1
ATOM 739 C CA . PHE A 1 94 ? 14.589 -5.266 -11.056 1.00 54.28 94 PHE A CA 1
ATOM 740 C C . PHE A 1 94 ? 15.113 -6.685 -10.826 1.00 54.28 94 PHE A C 1
ATOM 742 O O . PHE A 1 94 ? 14.710 -7.618 -11.516 1.00 54.28 94 PHE A O 1
ATOM 749 N N . GLU A 1 95 ? 16.042 -6.847 -9.886 1.00 66.00 95 GLU A N 1
ATOM 750 C CA . GLU A 1 95 ? 16.532 -8.168 -9.453 1.00 66.00 95 GLU A CA 1
ATOM 751 C C . GLU A 1 95 ? 15.466 -8.939 -8.644 1.00 66.00 95 GLU A C 1
ATOM 753 O O . GLU A 1 95 ? 15.674 -10.083 -8.250 1.00 66.00 95 GLU A O 1
ATOM 758 N N . GLU A 1 96 ? 14.304 -8.320 -8.416 1.00 75.19 96 GLU A N 1
ATOM 759 C CA . GLU A 1 96 ? 13.173 -8.836 -7.651 1.00 75.19 96 GLU A CA 1
ATOM 760 C C . GLU A 1 96 ? 11.831 -8.606 -8.383 1.00 75.19 96 GLU A C 1
ATOM 762 O O . GLU A 1 96 ? 11.770 -7.774 -9.294 1.00 75.19 96 GLU A O 1
ATOM 767 N N . PRO A 1 97 ? 10.738 -9.311 -8.007 1.00 82.94 97 PRO A N 1
ATOM 768 C CA . PRO A 1 97 ? 9.417 -9.080 -8.591 1.00 82.94 97 PRO A CA 1
ATOM 769 C C . PRO A 1 97 ? 8.978 -7.617 -8.460 1.00 82.94 97 PRO A C 1
ATOM 771 O O . PRO A 1 97 ? 9.069 -7.023 -7.384 1.00 82.94 97 PRO A O 1
ATOM 774 N N . SER A 1 98 ? 8.460 -7.051 -9.547 1.00 80.56 98 SER A N 1
ATOM 775 C CA . SER A 1 98 ? 7.969 -5.675 -9.594 1.00 80.56 98 SER A CA 1
ATOM 776 C C . SER A 1 98 ? 6.795 -5.545 -10.555 1.00 80.56 98 SER A C 1
ATOM 778 O O . SER A 1 98 ? 6.600 -6.365 -11.453 1.00 80.56 98 SER A O 1
ATOM 780 N N . ASP A 1 99 ? 6.018 -4.482 -10.398 1.00 76.62 99 ASP A N 1
ATOM 781 C CA . ASP A 1 99 ? 4.892 -4.167 -11.282 1.00 76.62 99 ASP A CA 1
ATOM 782 C C . ASP A 1 99 ? 5.310 -3.327 -12.512 1.00 76.62 99 ASP A C 1
ATOM 784 O O . ASP A 1 99 ? 4.471 -2.766 -13.226 1.00 76.62 99 ASP A O 1
ATOM 788 N N . GLY A 1 100 ? 6.624 -3.240 -12.758 1.00 74.12 100 GLY A N 1
ATOM 789 C CA . GLY A 1 100 ? 7.262 -2.383 -13.759 1.00 74.12 100 GLY A CA 1
ATOM 790 C C . GLY A 1 100 ? 7.534 -0.953 -13.292 1.00 74.12 100 GLY A C 1
ATOM 791 O O . GLY A 1 100 ? 8.226 -0.217 -13.989 1.00 74.12 100 GLY A O 1
ATOM 792 N N . THR A 1 101 ? 7.019 -0.553 -12.128 1.00 74.19 101 THR A N 1
ATOM 793 C CA . THR A 1 101 ? 7.327 0.728 -11.481 1.00 74.19 101 THR A CA 1
ATOM 794 C C . THR A 1 101 ? 7.859 0.486 -10.075 1.00 74.19 101 THR A C 1
ATOM 796 O O . THR A 1 101 ? 8.960 0.908 -9.775 1.00 74.19 101 THR A O 1
ATOM 799 N N . VAL A 1 102 ? 7.137 -0.234 -9.227 1.00 75.38 102 VAL A N 1
ATOM 800 C CA . VAL A 1 102 ? 7.467 -0.438 -7.816 1.00 75.38 102 VAL A CA 1
ATOM 801 C C . VAL A 1 102 ? 7.832 -1.900 -7.582 1.00 75.38 102 VAL A C 1
ATOM 803 O O . VAL A 1 102 ? 7.130 -2.814 -8.029 1.00 75.38 102 VAL A O 1
ATOM 806 N N . ALA A 1 103 ? 8.943 -2.132 -6.888 1.00 83.00 103 ALA A N 1
ATOM 807 C CA . ALA A 1 103 ? 9.330 -3.469 -6.466 1.00 83.00 103 ALA A CA 1
ATOM 808 C C . ALA A 1 103 ? 8.442 -3.965 -5.317 1.00 83.00 103 ALA A C 1
ATOM 810 O O . ALA A 1 103 ? 7.982 -3.190 -4.477 1.00 83.00 103 ALA A O 1
ATOM 811 N N . VAL A 1 104 ? 8.223 -5.278 -5.224 1.00 87.00 104 VAL A N 1
ATOM 812 C CA . VAL A 1 104 ? 7.416 -5.847 -4.135 1.00 87.00 104 VAL A CA 1
ATOM 813 C C . VAL A 1 104 ? 8.008 -5.500 -2.767 1.00 87.00 104 VAL A C 1
ATOM 815 O O . VAL A 1 104 ? 7.240 -5.179 -1.856 1.00 87.00 104 VAL A O 1
ATOM 818 N N . SER A 1 105 ? 9.337 -5.511 -2.601 1.00 85.75 105 SER A N 1
ATOM 819 C CA . SER A 1 105 ? 9.982 -5.099 -1.345 1.00 85.75 105 SER A CA 1
ATOM 820 C C . SER A 1 105 ? 9.645 -3.657 -0.950 1.00 85.75 105 SER A C 1
ATOM 822 O O . SER A 1 105 ? 9.371 -3.397 0.222 1.00 85.75 105 SER A O 1
ATOM 824 N N . GLU A 1 106 ? 9.573 -2.746 -1.923 1.00 81.38 106 GLU A N 1
ATOM 825 C CA . GLU A 1 106 ? 9.258 -1.328 -1.725 1.00 81.38 106 GLU A CA 1
ATOM 826 C C . GLU A 1 106 ? 7.803 -1.116 -1.290 1.00 81.38 106 GLU A C 1
ATOM 828 O O . GLU A 1 106 ? 7.504 -0.137 -0.610 1.00 81.38 106 GLU A O 1
ATOM 833 N N . THR A 1 107 ? 6.895 -2.042 -1.613 1.00 87.31 107 THR A N 1
ATOM 834 C CA . THR A 1 107 ? 5.497 -1.978 -1.146 1.00 87.31 107 THR A CA 1
ATOM 835 C C . THR A 1 107 ? 5.300 -2.420 0.297 1.00 87.31 107 THR A C 1
ATOM 837 O O . THR A 1 107 ? 4.248 -2.158 0.875 1.00 87.31 107 THR A O 1
ATOM 840 N N . ARG A 1 108 ? 6.268 -3.118 0.901 1.00 88.38 108 ARG A N 1
ATOM 841 C CA . ARG A 1 108 ? 6.110 -3.601 2.276 1.00 88.38 108 ARG A CA 1
ATOM 842 C C . ARG A 1 108 ? 6.050 -2.405 3.218 1.00 88.38 108 ARG A C 1
ATOM 844 O O . ARG A 1 108 ? 6.792 -1.450 3.047 1.00 88.38 108 ARG A O 1
ATOM 851 N N . LEU A 1 109 ? 5.177 -2.457 4.216 1.00 89.56 109 LEU A N 1
ATOM 852 C CA . LEU A 1 109 ? 5.116 -1.465 5.283 1.00 89.56 109 LEU A CA 1
ATOM 853 C C . LEU A 1 109 ? 4.964 -2.222 6.602 1.00 89.56 109 LEU A C 1
ATOM 855 O O . LEU A 1 109 ? 3.965 -2.927 6.768 1.00 89.56 109 LEU A O 1
ATOM 859 N N . PRO A 1 110 ? 5.933 -2.138 7.528 1.00 90.56 110 PRO A N 1
ATOM 860 C CA . PRO A 1 110 ? 5.762 -2.702 8.861 1.00 90.56 110 PRO A CA 1
ATOM 861 C C . PRO A 1 110 ? 4.458 -2.197 9.492 1.00 90.56 110 PRO A C 1
ATOM 863 O O . PRO A 1 110 ? 4.089 -1.045 9.287 1.00 90.56 110 PRO A O 1
ATOM 866 N N . GLY A 1 111 ? 3.744 -3.054 10.223 1.00 92.62 111 GLY A N 1
ATOM 867 C CA . GLY A 1 111 ? 2.447 -2.716 10.827 1.00 92.62 111 GLY A CA 1
ATOM 868 C C . GLY A 1 111 ? 1.228 -2.868 9.906 1.00 92.62 111 GLY A C 1
ATOM 869 O O . GLY A 1 111 ? 0.104 -2.780 10.392 1.00 92.62 111 GLY A O 1
ATOM 870 N N . ALA A 1 112 ? 1.410 -3.147 8.609 1.00 95.00 112 ALA A N 1
ATOM 871 C CA . ALA A 1 112 ? 0.292 -3.509 7.738 1.00 95.00 112 ALA A CA 1
ATOM 872 C C . ALA A 1 112 ? -0.384 -4.810 8.210 1.00 95.00 112 ALA A C 1
ATOM 874 O O . ALA A 1 112 ? 0.289 -5.767 8.601 1.00 95.00 112 ALA A O 1
ATOM 875 N N . THR A 1 113 ? -1.714 -4.842 8.147 1.00 97.00 113 THR A N 1
ATOM 876 C CA . THR A 1 113 ? -2.545 -5.977 8.572 1.00 97.00 113 THR A CA 1
ATOM 877 C C . THR A 1 113 ? -2.377 -7.168 7.643 1.00 97.00 113 THR A C 1
ATOM 879 O O . THR A 1 113 ? -2.295 -8.305 8.106 1.00 97.00 113 THR A O 1
ATOM 882 N N . ASP A 1 114 ? -2.321 -6.907 6.335 1.00 96.69 114 ASP A N 1
ATOM 883 C CA . ASP A 1 114 ? -2.164 -7.955 5.336 1.00 96.69 114 ASP A CA 1
ATOM 884 C C . ASP A 1 114 ? -1.432 -7.470 4.073 1.00 96.69 114 ASP A C 1
ATOM 886 O O . ASP A 1 114 ? -1.484 -6.291 3.710 1.00 96.69 114 ASP A O 1
ATOM 890 N N . HIS A 1 115 ? -0.742 -8.384 3.388 1.00 96.19 115 HIS A N 1
ATOM 891 C CA . HIS A 1 115 ? 0.038 -8.107 2.176 1.00 96.19 115 HIS A CA 1
ATOM 892 C C . HIS A 1 115 ? -0.063 -9.269 1.187 1.00 96.19 115 HIS A C 1
ATOM 894 O O . HIS A 1 115 ? 0.332 -10.389 1.504 1.00 96.19 115 HIS A O 1
ATOM 900 N N . ILE A 1 116 ? -0.554 -8.998 -0.023 1.00 96.81 116 ILE A N 1
ATOM 901 C CA . ILE A 1 116 ? -0.594 -9.969 -1.123 1.00 96.81 116 ILE A CA 1
ATOM 902 C C . ILE A 1 116 ? 0.175 -9.464 -2.339 1.00 96.81 116 ILE A C 1
ATOM 904 O O . ILE A 1 116 ? 0.378 -8.266 -2.541 1.00 96.81 116 ILE A O 1
ATOM 908 N N . THR A 1 117 ? 0.552 -10.408 -3.196 1.00 96.00 117 THR A N 1
ATOM 909 C CA . THR A 1 117 ? 1.091 -10.121 -4.526 1.00 96.00 117 THR A CA 1
ATOM 910 C C . THR A 1 117 ? 0.126 -10.624 -5.591 1.00 96.00 117 THR A C 1
ATOM 912 O O . THR A 1 117 ? -0.487 -11.678 -5.425 1.00 96.00 117 THR A O 1
ATOM 915 N N . LEU A 1 118 ? -0.018 -9.879 -6.685 1.00 94.69 118 LEU A N 1
ATOM 916 C CA . LEU A 1 118 ? -0.839 -10.258 -7.831 1.00 94.69 118 LEU A CA 1
ATOM 917 C C . LEU A 1 118 ? -0.057 -10.093 -9.144 1.00 94.69 118 LEU A C 1
ATOM 919 O O . LEU A 1 118 ? 0.732 -9.154 -9.273 1.00 94.69 118 LEU A O 1
ATOM 923 N N . PRO A 1 119 ? -0.288 -10.970 -10.139 1.00 93.44 119 PRO A N 1
ATOM 924 C CA . PRO A 1 119 ? 0.352 -10.895 -11.450 1.00 93.44 119 PRO A CA 1
ATOM 925 C C . PRO A 1 119 ? -0.260 -9.767 -12.293 1.00 93.44 119 PRO A C 1
ATOM 927 O O . PRO A 1 119 ? -1.035 -10.004 -13.214 1.00 93.44 119 PRO A O 1
ATOM 930 N N . VAL A 1 120 ? 0.034 -8.522 -11.926 1.00 91.75 120 VAL A N 1
ATOM 931 C CA . VAL A 1 120 ? -0.477 -7.305 -12.567 1.00 91.75 120 VAL A CA 1
ATOM 932 C C . VAL A 1 120 ? 0.618 -6.247 -12.654 1.00 91.75 120 VAL A C 1
ATOM 934 O O . VAL A 1 120 ? 1.527 -6.212 -11.820 1.00 91.75 120 VAL A O 1
ATOM 937 N N . SER A 1 121 ? 0.504 -5.377 -13.656 1.00 88.75 121 SER A N 1
ATOM 938 C CA . SER A 1 121 ? 1.355 -4.194 -13.802 1.00 88.75 121 SER A CA 1
ATOM 939 C C . SER A 1 121 ? 0.846 -3.023 -12.984 1.00 88.75 121 SER A C 1
ATOM 941 O O . SER A 1 121 ? -0.315 -3.004 -12.571 1.00 88.75 121 SER A O 1
ATOM 943 N N . HIS A 1 122 ? 1.705 -2.020 -12.793 1.00 88.94 122 HIS A N 1
ATOM 944 C CA . HIS A 1 122 ? 1.407 -0.863 -11.954 1.00 88.94 122 HIS A CA 1
ATOM 945 C C . HIS A 1 122 ? 0.089 -0.182 -12.346 1.00 88.94 122 HIS A C 1
ATOM 947 O O . HIS A 1 122 ? -0.759 0.090 -11.498 1.00 88.94 122 HIS A O 1
ATOM 953 N N . MET A 1 123 ? -0.115 0.047 -1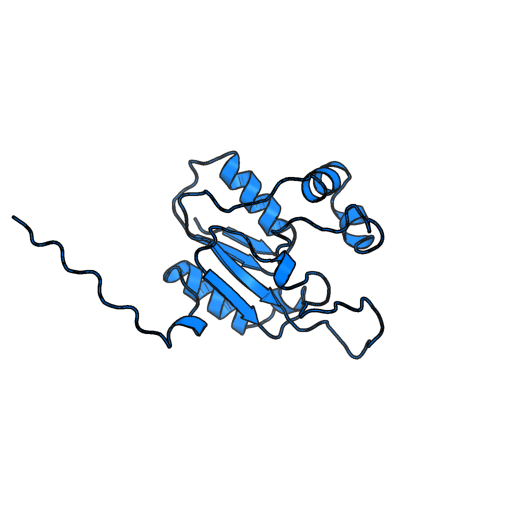3.648 1.00 87.38 123 MET A N 1
ATOM 954 C CA . MET A 1 123 ? -1.376 0.577 -14.185 1.00 87.38 123 MET A CA 1
ATOM 955 C C . MET A 1 123 ? -2.451 -0.501 -14.321 1.00 87.38 123 MET A C 1
ATOM 957 O O . MET A 1 123 ? -3.630 -0.223 -14.116 1.00 87.38 123 MET A O 1
ATOM 961 N N . GLY A 1 124 ? -2.057 -1.741 -14.628 1.00 88.88 124 GLY A N 1
ATOM 962 C CA . GLY A 1 124 ? -2.977 -2.870 -14.745 1.00 88.88 124 GLY A CA 1
ATOM 963 C C . GLY A 1 124 ? -3.768 -3.137 -13.464 1.00 88.88 124 GLY A C 1
ATOM 964 O O . GLY A 1 124 ? -4.909 -3.581 -13.548 1.00 88.88 124 GLY A O 1
ATOM 965 N N . MET A 1 125 ? -3.219 -2.800 -12.291 1.00 91.75 125 MET A N 1
ATOM 966 C CA . MET A 1 125 ? -3.909 -2.928 -11.003 1.00 91.75 125 MET A CA 1
ATOM 967 C C . MET A 1 125 ? -5.280 -2.254 -10.968 1.00 91.75 125 MET A C 1
ATOM 969 O O . MET A 1 125 ? -6.215 -2.822 -10.416 1.00 91.75 125 MET A O 1
ATOM 973 N N . LEU A 1 126 ? -5.406 -1.064 -11.562 1.00 92.06 126 LEU A N 1
ATOM 974 C CA . LEU A 1 126 ? -6.643 -0.279 -11.518 1.00 92.06 126 LEU A CA 1
ATOM 975 C C . LEU A 1 126 ? -7.777 -0.906 -12.338 1.00 92.06 126 LEU A C 1
ATOM 977 O O . LEU A 1 126 ? -8.943 -0.608 -12.100 1.00 92.06 126 LEU A O 1
ATOM 981 N N . LEU A 1 127 ? -7.436 -1.768 -13.298 1.00 92.25 127 LEU A N 1
ATOM 982 C CA . LEU A 1 127 ? -8.386 -2.412 -14.206 1.00 92.25 127 LEU A CA 1
ATOM 983 C C . LEU A 1 127 ? -8.541 -3.913 -13.930 1.00 92.25 127 LEU A C 1
ATOM 985 O O . LEU A 1 127 ? -9.421 -4.554 -14.500 1.00 92.25 127 LEU A O 1
ATOM 989 N N . ALA A 1 128 ? -7.690 -4.493 -13.084 1.00 93.88 128 ALA A N 1
ATOM 990 C CA . ALA A 1 128 ? -7.668 -5.923 -12.831 1.00 93.88 128 ALA A CA 1
ATOM 991 C C . ALA A 1 128 ? -8.856 -6.350 -11.946 1.00 93.88 128 ALA A C 1
ATOM 993 O O . ALA A 1 128 ? -8.909 -5.967 -10.773 1.00 93.88 128 ALA A O 1
ATOM 994 N N . PRO A 1 129 ? -9.757 -7.235 -12.427 1.00 96.62 129 PRO A N 1
ATOM 995 C CA . PRO A 1 129 ? -10.898 -7.702 -11.635 1.00 96.62 129 PRO A CA 1
ATOM 996 C C . PRO A 1 129 ? -10.480 -8.354 -10.316 1.00 96.62 129 PRO A C 1
ATOM 998 O O . PRO A 1 129 ? -11.151 -8.200 -9.299 1.00 96.62 129 PRO A O 1
ATOM 1001 N N . ARG A 1 130 ? -9.329 -9.044 -10.309 1.00 96.56 130 ARG A N 1
ATOM 1002 C CA . ARG A 1 130 ? -8.794 -9.657 -9.091 1.00 96.56 130 ARG A CA 1
ATOM 1003 C C . ARG A 1 130 ? -8.404 -8.615 -8.044 1.00 96.56 130 ARG A C 1
ATOM 1005 O O . ARG A 1 130 ? -8.685 -8.826 -6.873 1.00 96.56 130 ARG A O 1
ATOM 1012 N N . VAL A 1 131 ? -7.809 -7.493 -8.449 1.00 97.50 131 VAL A N 1
ATOM 1013 C CA . VAL A 1 131 ? -7.446 -6.409 -7.521 1.00 97.50 131 VAL A CA 1
ATOM 1014 C C . VAL A 1 131 ? -8.701 -5.790 -6.918 1.00 97.50 131 VAL A C 1
ATOM 1016 O O . VAL A 1 131 ? -8.757 -5.601 -5.705 1.00 97.50 131 VAL A O 1
ATOM 1019 N N . ALA A 1 132 ? -9.725 -5.536 -7.737 1.00 97.75 132 ALA A N 1
ATOM 1020 C CA . ALA A 1 132 ? -11.009 -5.029 -7.259 1.00 97.75 132 ALA A CA 1
ATOM 1021 C C . ALA A 1 132 ? -11.664 -5.997 -6.256 1.00 97.75 132 ALA A C 1
ATOM 1023 O O . ALA A 1 132 ? -12.107 -5.566 -5.193 1.00 97.75 132 ALA A O 1
ATOM 1024 N N . HIS A 1 133 ? -11.657 -7.300 -6.559 1.00 98.00 133 HIS A N 1
ATOM 1025 C CA . HIS A 1 133 ? -12.178 -8.337 -5.668 1.00 98.00 133 HIS A CA 1
ATOM 1026 C C . HIS A 1 133 ? -11.449 -8.367 -4.319 1.00 98.00 133 HIS A C 1
ATOM 1028 O O . HIS A 1 133 ? -12.094 -8.261 -3.282 1.00 98.00 133 HIS A O 1
ATOM 1034 N N . GLU A 1 134 ? -10.115 -8.459 -4.318 1.00 98.25 134 GLU A N 1
ATOM 1035 C CA . GLU A 1 134 ? -9.334 -8.497 -3.073 1.00 98.25 134 GLU A CA 1
ATOM 1036 C C . GLU A 1 134 ? -9.459 -7.196 -2.274 1.00 98.25 134 GLU A C 1
ATOM 1038 O O . GLU A 1 134 ? -9.522 -7.229 -1.049 1.00 98.25 134 GLU A O 1
ATOM 1043 N N . THR A 1 135 ? -9.549 -6.051 -2.958 1.00 98.25 135 THR A N 1
ATOM 1044 C CA . THR A 1 135 ? -9.788 -4.754 -2.312 1.00 98.25 135 THR A CA 1
ATOM 1045 C C . THR A 1 135 ? -11.137 -4.754 -1.604 1.00 98.25 135 THR A C 1
ATOM 1047 O O . THR A 1 135 ? -11.190 -4.472 -0.413 1.00 98.25 135 THR A O 1
ATOM 1050 N N . GLY A 1 136 ? -12.221 -5.107 -2.303 1.00 98.00 136 GLY A N 1
ATOM 1051 C CA . GLY A 1 136 ? -13.555 -5.177 -1.703 1.00 98.00 136 GLY A CA 1
ATOM 1052 C C . GLY A 1 136 ? -13.601 -6.149 -0.526 1.00 98.00 136 GLY A C 1
ATOM 1053 O O . GLY A 1 136 ? -14.070 -5.791 0.552 1.00 98.00 136 GLY A O 1
ATOM 1054 N N . TYR A 1 137 ? -13.014 -7.334 -0.703 1.00 98.25 137 TYR A N 1
ATOM 1055 C CA . TYR A 1 137 ? -12.955 -8.354 0.336 1.00 98.25 137 TYR A CA 1
ATOM 1056 C C . TYR A 1 137 ? -12.201 -7.860 1.579 1.00 98.25 137 TYR A C 1
ATOM 1058 O O . TYR A 1 137 ? -12.714 -7.999 2.687 1.00 98.25 137 TYR A O 1
ATOM 1066 N N . PHE A 1 138 ? -11.037 -7.221 1.420 1.00 98.31 138 PHE A N 1
ATOM 1067 C CA . PHE A 1 138 ? -10.292 -6.640 2.541 1.00 98.31 138 PHE A CA 1
ATOM 1068 C C . PHE A 1 138 ? -11.076 -5.525 3.235 1.00 98.31 138 PHE A C 1
ATOM 1070 O O . PHE A 1 138 ? -11.117 -5.464 4.462 1.00 98.31 138 PHE A O 1
ATOM 1077 N N . LEU A 1 139 ? -11.718 -4.638 2.470 1.00 97.94 139 LEU A N 1
ATOM 1078 C CA . LEU A 1 139 ? -12.504 -3.545 3.041 1.00 97.94 139 LEU A CA 1
ATOM 1079 C C . LEU A 1 139 ? -13.680 -4.055 3.884 1.00 97.94 139 LEU A C 1
ATOM 1081 O O . LEU A 1 139 ? -14.034 -3.396 4.862 1.00 97.94 139 LEU A O 1
ATOM 1085 N N . GLU A 1 140 ? -14.221 -5.228 3.563 1.00 97.44 140 GLU A N 1
ATOM 1086 C CA . GLU A 1 140 ? -15.288 -5.891 4.316 1.00 97.44 140 GLU A CA 1
ATOM 1087 C C . GLU A 1 140 ? -14.758 -6.733 5.494 1.00 97.44 140 GLU A C 1
ATOM 1089 O O . GLU A 1 140 ? -15.295 -6.637 6.600 1.00 97.44 140 GLU A O 1
ATOM 1094 N N . HIS A 1 141 ? -13.654 -7.468 5.313 1.00 96.81 141 HIS A N 1
ATOM 1095 C CA . HIS A 1 141 ? -13.216 -8.517 6.247 1.00 96.81 141 HIS A CA 1
ATOM 1096 C C . HIS A 1 141 ? -11.930 -8.217 7.036 1.00 96.81 141 HIS A C 1
ATOM 1098 O O . HIS A 1 141 ? -11.681 -8.883 8.036 1.00 96.81 141 HIS A O 1
ATOM 1104 N N . GLY A 1 142 ? -11.109 -7.251 6.616 1.00 96.06 142 GLY A N 1
ATOM 1105 C CA . GLY A 1 142 ? -9.829 -6.913 7.265 1.00 96.06 142 GLY A CA 1
ATOM 1106 C C . GLY A 1 142 ? -8.627 -7.772 6.849 1.00 96.06 142 GLY A C 1
ATOM 1107 O O . GLY A 1 142 ? -7.523 -7.582 7.350 1.00 96.06 142 GLY A O 1
ATOM 1108 N N . TYR A 1 143 ? -8.806 -8.705 5.916 1.00 96.38 143 TYR A N 1
ATOM 1109 C CA . TYR A 1 143 ? -7.744 -9.541 5.346 1.00 96.38 143 TYR A CA 1
ATOM 1110 C C . TYR A 1 143 ? -8.079 -9.886 3.894 1.00 96.38 143 TYR A C 1
ATOM 1112 O O . TYR A 1 143 ? -9.228 -9.755 3.480 1.00 96.38 143 TYR A O 1
ATOM 1120 N N . PHE A 1 144 ? -7.096 -10.315 3.105 1.00 97.31 144 PHE A N 1
ATOM 1121 C CA . PHE A 1 144 ? -7.313 -10.715 1.714 1.00 97.31 144 PHE A CA 1
ATOM 1122 C C . PHE A 1 144 ? -7.818 -12.157 1.607 1.00 97.31 144 PHE A C 1
ATOM 1124 O O . PHE A 1 144 ? -7.381 -13.049 2.339 1.00 97.31 144 PHE A O 1
ATOM 1131 N N . SER A 1 145 ? -8.695 -12.424 0.638 1.00 95.50 145 SER A N 1
ATOM 1132 C CA . SER A 1 145 ? -9.307 -13.749 0.456 1.00 95.50 145 SER A CA 1
ATOM 1133 C C . SER A 1 145 ? -8.275 -14.823 0.091 1.00 95.50 145 SER A C 1
ATOM 1135 O O . SER A 1 145 ? -8.438 -15.995 0.429 1.00 95.50 145 SER A O 1
ATOM 1137 N N . LEU A 1 146 ? -7.157 -14.418 -0.523 1.00 88.06 146 LEU A N 1
ATOM 1138 C CA . LEU A 1 146 ? -6.022 -15.285 -0.858 1.00 88.06 146 LEU A CA 1
ATOM 1139 C C . LEU A 1 146 ? -5.364 -15.950 0.358 1.00 88.06 146 LEU A C 1
ATOM 1141 O O . LEU A 1 146 ? -4.755 -17.009 0.214 1.00 88.06 146 LEU A O 1
ATOM 1145 N N . HIS A 1 147 ? -5.512 -15.376 1.553 1.00 72.00 147 HIS A N 1
ATOM 1146 C CA . HIS A 1 147 ? -5.051 -15.989 2.799 1.00 72.00 147 HIS A CA 1
ATOM 1147 C C . HIS A 1 147 ? -6.112 -16.875 3.469 1.00 72.00 147 HIS A C 1
ATOM 1149 O O . HIS A 1 147 ? -5.781 -17.658 4.363 1.00 72.00 147 HIS A O 1
ATOM 1155 N N . GLY A 1 148 ? -7.362 -16.830 2.995 1.00 49.91 148 GLY A N 1
ATOM 1156 C CA . GLY A 1 148 ? -8.529 -17.537 3.537 1.00 49.91 148 GLY A CA 1
ATOM 1157 C C . GLY A 1 148 ? -8.502 -19.067 3.425 1.00 49.91 148 GLY A C 1
ATOM 1158 O O . GLY A 1 148 ? -9.416 -19.725 3.909 1.00 49.91 148 GLY A O 1
ATOM 1159 N N . GLY A 1 149 ? -7.446 -19.657 2.851 1.00 40.91 149 GLY A N 1
ATOM 1160 C CA . GLY A 1 149 ? -7.161 -21.094 2.963 1.00 40.91 149 GLY A CA 1
ATOM 1161 C C . GLY A 1 149 ? -6.516 -21.507 4.295 1.00 40.91 149 GLY A C 1
ATOM 1162 O O . GLY A 1 149 ? -6.395 -22.699 4.571 1.00 40.91 149 GLY A O 1
ATOM 1163 N N . ARG A 1 150 ? -6.092 -20.555 5.140 1.00 42.25 150 ARG A N 1
ATOM 1164 C CA . ARG A 1 150 ? -5.605 -20.833 6.500 1.00 42.25 150 ARG A CA 1
ATOM 1165 C C . ARG A 1 150 ? -6.644 -20.387 7.523 1.00 42.25 150 ARG A C 1
ATOM 1167 O O . ARG A 1 150 ? -6.683 -19.226 7.919 1.00 42.25 150 ARG A O 1
ATOM 1174 N N . VAL A 1 151 ? -7.451 -21.342 7.984 1.00 38.91 151 VAL A N 1
ATOM 1175 C CA . VAL A 1 151 ? -8.230 -21.224 9.224 1.00 38.91 151 VAL A CA 1
ATOM 1176 C C . VAL A 1 151 ? -7.272 -20.812 10.349 1.00 38.91 151 VAL A C 1
ATOM 1178 O O . VAL A 1 151 ? -6.316 -21.536 10.631 1.00 38.91 151 VAL A O 1
ATOM 1181 N N . ARG A 1 152 ? -7.492 -19.655 10.988 1.00 48.84 152 ARG A N 1
ATOM 1182 C CA . ARG A 1 152 ? -6.821 -19.345 12.261 1.00 48.84 152 ARG A CA 1
ATOM 1183 C C . ARG A 1 152 ? -7.562 -20.020 13.423 1.00 48.84 152 ARG A C 1
ATOM 1185 O O . ARG A 1 152 ? -8.780 -20.189 13.338 1.00 48.84 152 ARG A O 1
ATOM 1192 N N . PRO A 1 153 ? -6.853 -20.387 14.508 1.00 39.50 153 PRO A N 1
ATOM 1193 C CA . PRO A 1 153 ? -7.475 -20.886 15.729 1.00 39.50 153 PRO A CA 1
ATOM 1194 C C . PRO A 1 153 ? -8.486 -19.869 16.261 1.00 39.50 153 PRO A C 1
ATOM 1196 O O . PRO A 1 153 ? -8.194 -18.674 16.301 1.00 39.50 153 PRO A O 1
ATOM 1199 N N . GLN A 1 154 ? -9.665 -20.351 16.654 1.00 37.59 154 GLN A N 1
ATOM 1200 C CA . GLN A 1 154 ? -10.673 -19.547 17.342 1.00 37.59 154 GLN A CA 1
ATOM 1201 C C . GLN A 1 154 ? -10.046 -18.897 18.584 1.00 37.59 154 GLN A C 1
ATOM 1203 O O . GLN A 1 154 ? -9.395 -19.583 19.374 1.00 37.59 154 GLN A O 1
ATOM 1208 N N . GLU A 1 155 ? -10.249 -17.590 18.765 1.00 35.62 155 GLU A N 1
ATOM 1209 C CA . GLU A 1 155 ? -9.952 -16.942 20.043 1.00 35.62 155 GLU A CA 1
ATOM 1210 C C . GLU A 1 155 ? -10.741 -17.637 21.164 1.00 35.62 155 GLU A C 1
ATOM 1212 O O . GLU A 1 155 ? -11.924 -17.958 20.980 1.00 35.62 155 GLU A O 1
ATOM 1217 N N . PRO A 1 156 ? -10.126 -17.886 22.335 1.00 39.22 156 PRO A N 1
ATOM 1218 C CA . PRO A 1 156 ? -10.846 -18.461 23.453 1.00 39.22 156 PRO A CA 1
ATOM 1219 C C . PRO A 1 156 ? -11.927 -17.474 23.892 1.00 39.22 156 PRO A C 1
ATOM 1221 O O . PRO A 1 156 ? -11.648 -16.326 24.244 1.00 39.22 156 PRO A O 1
ATOM 1224 N N . ARG A 1 157 ? -13.180 -17.944 23.868 1.00 40.28 157 ARG A N 1
ATOM 1225 C CA . ARG A 1 157 ? -14.328 -17.241 24.442 1.00 40.28 157 ARG A CA 1
ATOM 1226 C C . ARG A 1 157 ? -13.947 -16.781 25.847 1.00 40.28 157 ARG A C 1
ATOM 1228 O O . ARG A 1 157 ? -13.650 -17.616 26.700 1.00 40.28 157 ARG A O 1
ATOM 1235 N N . ARG A 1 158 ? -13.957 -15.466 26.086 1.00 39.22 158 ARG A N 1
ATOM 1236 C CA . ARG A 1 158 ? -13.864 -14.925 27.445 1.00 39.22 158 ARG A CA 1
ATOM 1237 C C . ARG A 1 158 ? -14.974 -15.567 28.273 1.00 39.22 158 ARG A C 1
ATOM 1239 O O . ARG A 1 158 ? -16.152 -15.387 27.969 1.00 39.22 158 ARG A O 1
ATOM 1246 N N . ALA A 1 159 ? -14.580 -16.339 29.282 1.00 45.53 159 ALA A N 1
ATOM 1247 C CA . ALA A 1 159 ? -15.482 -16.747 30.340 1.00 45.53 159 ALA A CA 1
ATOM 1248 C C . ALA A 1 159 ? -15.958 -15.470 31.035 1.00 45.53 159 ALA A C 1
ATOM 1250 O O . ALA A 1 159 ? -15.150 -14.668 31.505 1.00 45.53 159 ALA A O 1
ATOM 1251 N N . VAL A 1 160 ? -17.267 -15.257 31.002 1.00 47.66 160 VAL A N 1
ATOM 1252 C CA . VAL A 1 160 ? -17.932 -14.266 31.837 1.00 47.66 160 VAL A CA 1
ATOM 1253 C C . VAL A 1 160 ? -17.941 -14.853 33.245 1.00 47.66 160 VAL A C 1
ATOM 1255 O O . VAL A 1 160 ? -18.499 -15.934 33.442 1.00 47.66 160 VAL A O 1
ATOM 1258 N N . SER A 1 161 ? -17.288 -14.159 34.172 1.00 56.53 161 SER A N 1
ATOM 1259 C CA . SER A 1 161 ? -17.437 -14.340 35.618 1.00 56.53 161 SER A CA 1
ATOM 1260 C C . SER A 1 161 ? -18.156 -13.128 36.183 1.00 56.53 161 SER A C 1
ATOM 1262 O O . SER A 1 161 ? -17.852 -12.012 35.699 1.00 56.53 161 SER A O 1
#

Secondary structure (DSSP, 8-state):
--EEEETHHHHHHHHHHHH-TTPPS--EEEES---S--GGGG-TTS-HHHHHHSHHHHHHHHHS-------SSS-EEEEEE---SSS-TTS---SS-B-SSSBHHHH--TT-SEEEEES--TTGGGT-HHHHHHHHHHHHHSS-GGGTTSPPPPPPP----

Radius of gyration: 17.12 Å; chains: 1; bounding box: 39×40×60 Å